Protein AF-A0A847QN74-F1 (afdb_monomer_lite)

Foldseek 3Di:
DVVVVCLLCQLCVLQVVLVVVLVCCVVPNDDDPCSVVVSLVSNLVSLLSSLLSLLVSCVPVVVPCNVVSLVVNVVSLVVNVVSLVVVCVVPVCSVVSNVVSNVSSVVSNVVSVVD

Sequence (115 aa):
MHSKLLGRVFPFIPLLIGIIIIVLQSIWGEPDNRLPITMMFILIICSMISWFFSVLGLIIFKDKLFAYYKKIFQILSIVYLFPAIILALFIRWTLLYSATVFLIGLVIIKKNKIY

Radius of gyration: 15.91 Å; chains: 1; bounding box: 39×36×43 Å

Secondary structure (DSSP, 8-state):
-HHHHHHHHGGGHHHHHHHHHHHHHHHHS---TTHHHHHHHHHHHHHHHHHHHHHHHHHHTHHHHHHHHHHHHHHHHHHHHHHHHHHHHH-THHHHHHHHHHHHHHHHHHHGGG-

Structure (mmCIF, N/CA/C/O backbone):
data_AF-A0A847QN74-F1
#
_entry.id   AF-A0A847QN74-F1
#
loop_
_atom_site.group_PDB
_atom_site.id
_atom_site.type_symbol
_atom_site.label_atom_id
_atom_site.label_alt_id
_atom_site.label_comp_id
_atom_site.label_asym_id
_atom_site.label_entity_id
_atom_site.label_seq_id
_atom_site.pdbx_PDB_ins_code
_atom_site.Cartn_x
_atom_site.Cartn_y
_atom_site.Cartn_z
_atom_site.occupancy
_atom_site.B_iso_or_equiv
_atom_site.auth_seq_id
_atom_site.auth_comp_id
_atom_site.auth_asym_id
_atom_site.auth_atom_id
_atom_site.pdbx_PDB_model_num
ATOM 1 N N . MET A 1 1 ? -3.509 20.060 15.804 1.00 53.16 1 MET A N 1
ATOM 2 C CA . MET A 1 1 ? -3.911 19.985 14.376 1.00 53.16 1 MET A CA 1
ATOM 3 C C . MET A 1 1 ? -2.947 19.145 13.524 1.00 53.16 1 MET A C 1
ATOM 5 O O . MET A 1 1 ? -3.422 18.303 12.773 1.00 53.16 1 MET A O 1
ATOM 9 N N . HIS A 1 2 ? -1.622 19.277 13.691 1.00 57.56 2 HIS A N 1
ATOM 10 C CA . HIS A 1 2 ? -0.606 18.542 12.908 1.00 57.56 2 HIS A CA 1
ATOM 11 C C . HIS A 1 2 ? -0.650 17.002 13.025 1.00 57.56 2 HIS A C 1
ATOM 13 O O . HIS A 1 2 ? -0.541 16.313 12.016 1.00 57.56 2 HIS A O 1
ATOM 19 N N . SER A 1 3 ? -0.910 16.444 14.214 1.00 65.81 3 SER A N 1
ATOM 20 C CA . SER A 1 3 ? -0.979 14.980 14.416 1.00 65.81 3 SER A CA 1
ATOM 21 C C . SER A 1 3 ? -2.075 14.289 13.578 1.00 65.81 3 SER A C 1
ATOM 23 O O . SER A 1 3 ? -1.870 13.178 13.093 1.00 65.81 3 SER A O 1
ATOM 25 N N . LYS A 1 4 ? -3.214 14.958 13.326 1.00 72.81 4 LYS A N 1
ATOM 26 C CA . LYS A 1 4 ? -4.282 14.415 12.462 1.00 72.81 4 LYS A CA 1
ATOM 27 C C . LYS A 1 4 ? -3.896 14.421 10.981 1.00 72.81 4 LYS A C 1
ATOM 29 O O . LYS A 1 4 ? -4.381 13.577 10.239 1.00 72.81 4 LYS A O 1
ATOM 34 N N . LEU A 1 5 ? -3.067 15.373 10.558 1.00 79.56 5 LEU A N 1
ATOM 35 C CA . LEU A 1 5 ? -2.647 15.529 9.166 1.00 79.56 5 LEU A CA 1
ATOM 36 C C . LEU A 1 5 ? -1.584 14.479 8.820 1.00 79.56 5 LEU A C 1
ATOM 38 O O . LEU A 1 5 ? -1.763 13.731 7.864 1.00 79.56 5 LEU A O 1
ATOM 42 N N . LEU A 1 6 ? -0.580 14.314 9.689 1.00 81.19 6 LEU A N 1
ATOM 43 C CA . LEU A 1 6 ? 0.398 13.223 9.602 1.00 81.19 6 LEU A CA 1
ATOM 44 C C . LEU A 1 6 ? -0.289 11.852 9.585 1.00 81.19 6 LEU A C 1
ATOM 46 O O . LEU A 1 6 ? -0.014 11.030 8.715 1.00 81.19 6 LEU A O 1
ATOM 50 N N . GLY A 1 7 ? -1.267 11.642 10.473 1.00 84.00 7 GLY A N 1
ATOM 51 C CA . GLY A 1 7 ? -2.056 10.412 10.507 1.00 84.00 7 GLY A CA 1
ATOM 52 C C . GLY A 1 7 ? -2.944 10.183 9.281 1.00 84.00 7 GLY A C 1
ATOM 53 O O . GLY A 1 7 ? -3.378 9.059 9.081 1.00 84.00 7 GLY A O 1
ATOM 54 N N . ARG A 1 8 ? -3.233 11.189 8.448 1.00 85.94 8 ARG A N 1
ATOM 55 C CA . ARG A 1 8 ? -3.966 11.000 7.180 1.00 85.94 8 ARG A CA 1
ATOM 56 C C . ARG A 1 8 ? -3.038 10.673 6.015 1.00 85.94 8 ARG A C 1
ATOM 58 O O . ARG A 1 8 ? -3.401 9.888 5.150 1.00 85.94 8 ARG A O 1
ATOM 65 N N . VAL A 1 9 ? -1.843 11.255 5.999 1.00 89.06 9 VAL A N 1
ATOM 66 C CA . VAL A 1 9 ? -0.871 11.051 4.914 1.00 89.06 9 VAL A CA 1
ATOM 67 C C . VAL A 1 9 ? -0.093 9.744 5.086 1.00 89.06 9 VAL A C 1
ATOM 69 O O . VAL A 1 9 ? 0.342 9.164 4.098 1.00 89.06 9 VAL A O 1
ATOM 72 N N . PHE A 1 10 ? 0.017 9.233 6.316 1.00 91.12 10 PHE A N 1
ATOM 73 C CA . PHE A 1 10 ? 0.749 8.011 6.661 1.00 91.12 10 PHE A CA 1
ATOM 74 C C . PHE A 1 10 ? 0.596 6.824 5.681 1.00 91.12 10 PHE A C 1
ATOM 76 O O . PHE A 1 10 ? 1.626 6.332 5.221 1.00 91.12 10 PHE A O 1
ATOM 83 N N . PRO A 1 11 ? -0.615 6.378 5.278 1.00 90.06 11 PRO A N 1
ATOM 84 C CA . PRO A 1 11 ? -0.754 5.252 4.351 1.00 90.06 11 PRO A CA 1
ATOM 85 C C . PRO A 1 11 ? -0.202 5.528 2.948 1.00 90.06 11 PRO A C 1
ATOM 87 O O . PRO A 1 11 ? 0.091 4.586 2.219 1.00 90.06 11 PRO A O 1
ATOM 90 N N . PHE A 1 12 ? -0.034 6.791 2.560 1.00 91.88 12 PHE A N 1
ATOM 91 C CA . PHE A 1 12 ? 0.426 7.195 1.230 1.00 91.88 12 PHE A CA 1
ATOM 92 C C . PHE A 1 12 ? 1.932 7.465 1.162 1.00 91.88 12 PHE A C 1
ATOM 94 O O . PHE A 1 12 ? 2.465 7.628 0.067 1.00 91.88 12 PHE A O 1
ATOM 101 N N . ILE A 1 13 ? 2.635 7.472 2.300 1.00 92.56 13 ILE A N 1
ATOM 102 C CA . ILE A 1 13 ? 4.090 7.689 2.353 1.00 92.56 13 ILE A CA 1
ATOM 103 C C . ILE A 1 13 ? 4.849 6.743 1.402 1.00 92.56 13 ILE A C 1
ATOM 105 O O . ILE A 1 13 ? 5.674 7.240 0.635 1.00 92.56 13 ILE A O 1
ATOM 109 N N . PRO A 1 14 ? 4.561 5.425 1.357 1.00 92.50 14 PRO A N 1
ATOM 110 C CA . PRO A 1 14 ? 5.282 4.517 0.462 1.00 92.50 14 PRO A CA 1
ATOM 111 C C . PRO A 1 14 ? 5.131 4.870 -1.023 1.00 92.50 14 PRO A C 1
ATOM 113 O O . PRO A 1 14 ? 6.084 4.738 -1.788 1.00 92.50 14 PRO A O 1
ATOM 116 N N . LEU A 1 15 ? 3.957 5.362 -1.432 1.00 91.00 15 LEU A N 1
ATOM 117 C CA . LEU A 1 15 ? 3.705 5.796 -2.808 1.00 91.00 15 LEU A CA 1
ATOM 118 C C . LEU A 1 15 ? 4.451 7.078 -3.149 1.00 91.00 15 LEU A C 1
ATOM 120 O O . LEU A 1 15 ? 5.046 7.160 -4.218 1.00 91.00 15 LEU A O 1
ATOM 124 N N . LEU A 1 16 ? 4.457 8.054 -2.238 1.00 92.94 16 LEU A N 1
ATOM 125 C CA . LEU A 1 16 ? 5.214 9.292 -2.428 1.00 92.94 16 LEU A CA 1
ATOM 126 C C . LEU A 1 16 ? 6.704 8.995 -2.616 1.00 92.94 16 LEU A C 1
ATOM 128 O O . LEU A 1 16 ? 7.320 9.525 -3.535 1.00 92.94 16 LEU A O 1
ATOM 132 N N . ILE A 1 17 ? 7.259 8.093 -1.801 1.00 93.19 17 ILE A N 1
ATOM 133 C CA . ILE A 1 17 ? 8.648 7.639 -1.941 1.00 93.19 17 ILE A CA 1
ATOM 134 C C . ILE A 1 17 ? 8.865 6.976 -3.306 1.00 93.19 17 ILE A C 1
ATOM 136 O O . ILE A 1 17 ? 9.823 7.315 -3.995 1.00 93.19 17 ILE A O 1
ATOM 140 N N . GLY A 1 18 ? 7.966 6.083 -3.730 1.00 91.88 18 GLY A N 1
ATOM 141 C CA . GLY A 1 18 ? 8.053 5.431 -5.040 1.00 91.88 18 GLY A CA 1
ATOM 142 C C . GLY A 1 18 ? 8.073 6.425 -6.201 1.00 91.88 18 GLY A C 1
ATOM 143 O O . GLY A 1 18 ? 8.910 6.315 -7.092 1.00 91.88 18 GLY A O 1
ATOM 144 N N . ILE A 1 19 ? 7.202 7.436 -6.158 1.00 91.62 19 ILE A N 1
ATOM 145 C CA . ILE A 1 19 ? 7.155 8.503 -7.166 1.00 91.62 19 ILE A CA 1
ATOM 146 C C . ILE A 1 19 ? 8.467 9.292 -7.178 1.00 91.62 19 ILE A C 1
ATOM 148 O O . ILE A 1 19 ? 9.014 9.534 -8.249 1.00 91.62 19 ILE A O 1
ATOM 152 N N . ILE A 1 20 ? 9.002 9.658 -6.008 1.00 92.56 20 ILE A N 1
ATOM 153 C CA . ILE A 1 20 ? 10.278 10.382 -5.911 1.00 92.56 20 ILE A CA 1
ATOM 154 C C . ILE A 1 20 ? 11.410 9.565 -6.541 1.00 92.56 20 ILE A C 1
ATOM 156 O O . ILE A 1 20 ? 12.180 10.108 -7.329 1.00 92.56 20 ILE A O 1
ATOM 160 N N . ILE A 1 21 ? 11.486 8.264 -6.248 1.00 89.19 21 ILE A N 1
ATOM 161 C CA . ILE A 1 21 ? 12.494 7.368 -6.832 1.00 89.19 21 ILE A CA 1
ATOM 162 C C . ILE A 1 21 ? 12.376 7.348 -8.360 1.00 89.19 21 ILE A C 1
ATOM 164 O O . ILE A 1 21 ? 13.382 7.469 -9.052 1.00 89.19 21 ILE A O 1
ATOM 168 N N . ILE A 1 22 ? 11.157 7.246 -8.892 1.00 88.50 22 ILE A N 1
ATOM 169 C CA . ILE A 1 22 ? 10.909 7.226 -10.341 1.00 88.50 22 ILE A CA 1
ATOM 170 C C . ILE A 1 22 ? 11.335 8.541 -10.994 1.00 88.50 22 ILE A C 1
ATOM 172 O O . ILE A 1 22 ? 12.000 8.518 -12.028 1.00 88.50 22 ILE A O 1
ATOM 176 N N . VAL A 1 23 ? 10.999 9.680 -10.384 1.00 88.38 23 VAL A N 1
ATOM 177 C CA . VAL A 1 23 ? 11.401 11.002 -10.882 1.00 88.38 23 VAL A CA 1
ATOM 178 C C . VAL A 1 23 ? 12.922 11.135 -10.884 1.00 88.38 23 VAL A C 1
ATOM 180 O O . VAL A 1 23 ? 13.497 11.511 -11.903 1.00 88.38 23 VAL A O 1
ATOM 183 N N . LEU A 1 24 ? 13.591 10.767 -9.789 1.00 87.88 24 LEU A N 1
ATOM 184 C CA . LEU A 1 24 ? 15.053 10.809 -9.709 1.00 87.88 24 LEU A CA 1
ATOM 185 C C . LEU A 1 24 ? 15.699 9.915 -10.770 1.00 87.88 24 LEU A C 1
ATOM 187 O O . LEU A 1 24 ? 16.585 10.376 -11.487 1.00 87.88 24 LEU A O 1
ATOM 191 N N . GLN A 1 25 ? 15.203 8.688 -10.938 1.00 84.50 25 GLN A N 1
ATOM 192 C CA . GLN A 1 25 ? 15.684 7.765 -11.963 1.00 84.50 25 GLN A CA 1
ATOM 193 C C . GLN A 1 25 ? 15.452 8.310 -13.381 1.00 84.50 25 GLN A C 1
ATOM 195 O O . GLN A 1 25 ? 16.284 8.100 -14.252 1.00 84.50 25 GLN A O 1
ATOM 200 N N . SER A 1 26 ? 14.353 9.028 -13.627 1.00 82.50 26 SER A N 1
ATOM 201 C CA . SER A 1 26 ? 14.074 9.623 -14.942 1.00 82.50 26 SER A CA 1
ATOM 202 C C . SER A 1 26 ? 14.976 10.812 -15.291 1.00 82.50 26 SER A C 1
ATOM 204 O O . SER A 1 26 ? 15.207 11.068 -16.467 1.00 82.50 26 SER A O 1
ATOM 206 N N . ILE A 1 27 ? 15.477 11.536 -14.283 1.00 85.88 27 ILE A N 1
ATOM 207 C CA . ILE A 1 27 ? 16.310 12.732 -14.475 1.00 85.88 27 ILE A CA 1
ATOM 208 C C . ILE A 1 27 ? 17.803 12.364 -14.499 1.00 85.88 27 ILE A C 1
ATOM 210 O O . ILE A 1 27 ? 18.561 12.955 -15.262 1.00 85.88 27 ILE A O 1
ATOM 214 N N . TRP A 1 28 ? 18.226 11.410 -13.662 1.00 81.75 28 TRP A N 1
ATOM 215 C CA . TRP A 1 28 ? 19.640 11.068 -13.440 1.00 81.75 28 TRP A CA 1
ATOM 216 C C . TRP A 1 28 ? 20.033 9.674 -13.947 1.00 81.75 28 TRP A C 1
ATOM 218 O O . TRP A 1 28 ? 21.215 9.340 -13.938 1.00 81.75 28 TRP A O 1
ATOM 228 N N . GLY A 1 29 ? 19.069 8.834 -14.328 1.00 71.56 29 GLY A N 1
ATOM 229 C CA . GLY A 1 29 ? 19.327 7.465 -14.767 1.00 71.56 29 GLY A CA 1
ATOM 230 C C . GLY A 1 29 ? 19.782 7.384 -16.221 1.00 71.56 29 GLY A C 1
ATOM 231 O O . GLY A 1 29 ? 19.351 8.161 -17.071 1.00 71.56 29 GLY A O 1
ATOM 232 N N . GLU A 1 30 ? 20.634 6.403 -16.514 1.00 71.00 30 GLU A N 1
ATOM 233 C CA . GLU A 1 30 ? 21.023 6.079 -17.886 1.00 71.00 30 GLU A CA 1
ATOM 234 C C . GLU A 1 30 ? 19.810 5.580 -18.697 1.00 71.00 30 GLU A C 1
ATOM 236 O O . GLU A 1 30 ? 18.929 4.907 -18.144 1.00 71.00 30 GLU A O 1
ATOM 241 N N . PRO A 1 31 ? 19.740 5.891 -20.006 1.00 65.50 31 PRO A N 1
ATOM 242 C CA . PRO A 1 31 ? 18.671 5.416 -20.874 1.00 65.50 31 PRO A CA 1
ATOM 243 C C . PRO A 1 31 ? 18.776 3.896 -21.061 1.00 65.50 31 PRO A C 1
ATOM 245 O O . PRO A 1 31 ? 19.474 3.398 -21.940 1.00 65.50 31 PRO A O 1
ATOM 248 N N . ASP A 1 32 ? 18.063 3.157 -20.214 1.00 71.31 32 ASP A N 1
ATOM 249 C CA . ASP A 1 32 ? 17.913 1.706 -20.294 1.00 71.31 32 ASP A CA 1
ATOM 250 C C . ASP A 1 32 ? 16.528 1.356 -20.862 1.00 71.31 32 ASP A C 1
ATOM 252 O O . ASP A 1 32 ? 15.493 1.817 -20.379 1.00 71.31 32 ASP A O 1
ATOM 256 N N . ASN A 1 33 ? 16.477 0.474 -21.859 1.00 69.94 33 ASN A N 1
ATOM 257 C CA . ASN A 1 33 ? 15.222 -0.037 -22.416 1.00 69.94 33 ASN A CA 1
ATOM 258 C C . ASN A 1 33 ? 14.370 -0.794 -21.375 1.00 69.94 33 ASN A C 1
ATOM 260 O O . ASN A 1 33 ? 13.174 -0.998 -21.584 1.00 69.94 33 ASN A O 1
ATOM 264 N N . ARG A 1 34 ? 14.955 -1.204 -20.241 1.00 76.62 34 ARG A N 1
ATOM 265 C CA . ARG A 1 34 ? 14.243 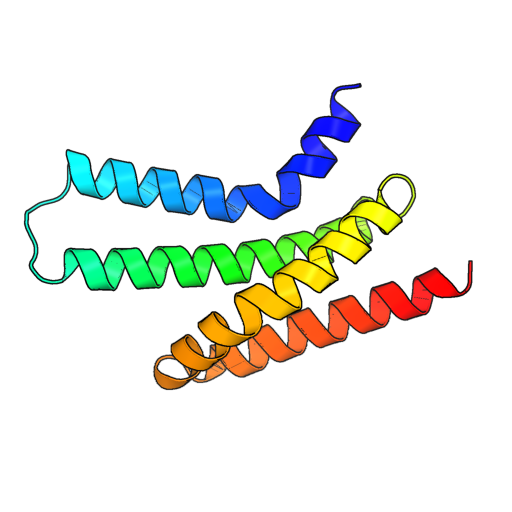-1.841 -19.118 1.00 76.62 34 ARG A CA 1
ATOM 266 C C . ARG A 1 34 ? 13.630 -0.849 -18.127 1.00 76.62 34 ARG A C 1
ATOM 268 O O . ARG A 1 34 ? 12.857 -1.264 -17.263 1.00 76.62 34 ARG A O 1
ATOM 275 N N . LEU A 1 35 ? 13.924 0.445 -18.258 1.00 79.88 35 LEU A N 1
ATOM 276 C CA . LEU A 1 35 ? 13.482 1.505 -17.348 1.00 79.88 35 LEU A CA 1
ATOM 277 C C . LEU A 1 35 ? 11.957 1.502 -17.091 1.00 79.88 35 LEU A C 1
ATOM 279 O O . LEU A 1 35 ? 11.572 1.532 -15.918 1.00 79.88 35 LEU A O 1
ATOM 283 N N . PRO A 1 36 ? 11.070 1.367 -18.105 1.00 82.44 36 PRO A N 1
ATOM 284 C CA . PRO A 1 36 ? 9.623 1.376 -17.869 1.00 82.44 36 PRO A CA 1
ATOM 285 C C . PRO A 1 36 ? 9.146 0.179 -17.038 1.00 82.44 36 PRO A C 1
ATOM 287 O O . PRO A 1 36 ? 8.263 0.310 -16.191 1.00 82.44 36 PRO A O 1
ATOM 290 N N . ILE A 1 37 ? 9.761 -0.989 -17.248 1.00 83.19 37 ILE A N 1
ATOM 291 C CA . ILE A 1 37 ? 9.440 -2.217 -16.514 1.00 83.19 37 ILE A CA 1
ATOM 292 C C . ILE A 1 37 ? 9.850 -2.050 -15.049 1.00 83.19 37 ILE A C 1
ATOM 294 O O . ILE A 1 37 ? 9.048 -2.302 -14.150 1.00 83.19 37 ILE A O 1
ATOM 298 N N . THR A 1 38 ? 11.063 -1.558 -14.794 1.00 83.56 38 THR A N 1
ATOM 299 C CA . THR A 1 38 ? 11.557 -1.297 -13.435 1.00 83.56 38 THR A CA 1
ATOM 300 C C . THR A 1 38 ? 10.679 -0.286 -12.695 1.00 83.56 38 THR A C 1
ATOM 302 O O . THR A 1 38 ? 10.294 -0.528 -11.551 1.00 83.56 38 THR A O 1
ATOM 305 N N . MET A 1 39 ? 10.288 0.812 -13.352 1.00 86.44 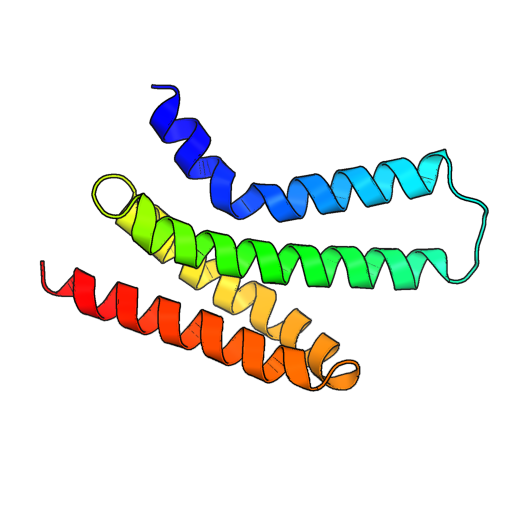39 MET A N 1
ATOM 306 C CA . MET A 1 39 ? 9.380 1.814 -12.778 1.00 86.44 39 MET A CA 1
ATOM 307 C C . MET A 1 39 ? 8.012 1.214 -12.423 1.00 86.44 39 MET A C 1
ATOM 309 O O . MET A 1 39 ? 7.481 1.489 -11.345 1.00 86.44 39 MET A O 1
ATOM 313 N N . MET A 1 40 ? 7.466 0.344 -13.279 1.00 86.12 40 MET A N 1
ATOM 314 C CA . MET A 1 40 ? 6.219 -0.371 -13.000 1.00 86.12 40 MET A CA 1
ATOM 315 C C . MET A 1 40 ? 6.341 -1.252 -11.747 1.00 86.12 40 MET A C 1
ATOM 317 O O . MET A 1 40 ? 5.476 -1.189 -10.873 1.00 86.12 40 MET A O 1
ATOM 321 N N . PHE A 1 41 ? 7.421 -2.030 -11.611 1.00 86.38 41 PHE A N 1
ATOM 322 C CA . PHE A 1 41 ? 7.653 -2.854 -10.417 1.00 86.38 41 PHE A CA 1
ATOM 323 C C . PHE A 1 41 ? 7.779 -2.011 -9.143 1.00 86.38 41 PHE A C 1
ATOM 325 O O . PHE A 1 41 ? 7.187 -2.369 -8.124 1.00 86.38 41 PHE A O 1
ATOM 332 N N . ILE A 1 42 ? 8.479 -0.872 -9.198 1.00 88.50 42 ILE A N 1
ATOM 333 C CA . ILE A 1 42 ? 8.591 0.060 -8.065 1.00 88.50 42 ILE A CA 1
ATOM 334 C C . ILE A 1 42 ? 7.202 0.549 -7.633 1.00 88.50 42 ILE A C 1
ATOM 336 O O . ILE A 1 42 ? 6.871 0.474 -6.449 1.00 88.50 42 ILE A O 1
ATOM 340 N N . LEU A 1 43 ? 6.355 0.984 -8.574 1.00 88.88 43 LEU A N 1
ATOM 341 C CA . LEU A 1 43 ? 4.993 1.438 -8.261 1.00 88.88 43 LEU A CA 1
ATOM 342 C C . LEU A 1 43 ? 4.145 0.339 -7.620 1.00 88.88 43 LEU A C 1
ATOM 344 O O . LEU A 1 43 ? 3.438 0.602 -6.643 1.00 88.88 43 LEU A O 1
ATOM 348 N N . ILE A 1 44 ? 4.218 -0.887 -8.140 1.00 88.06 44 ILE A N 1
ATOM 349 C CA . ILE A 1 44 ? 3.459 -2.019 -7.599 1.00 88.06 44 ILE A CA 1
ATOM 350 C C . ILE A 1 44 ? 3.925 -2.334 -6.171 1.00 88.06 44 ILE A C 1
ATOM 352 O O . ILE A 1 44 ? 3.092 -2.454 -5.271 1.00 88.06 44 ILE A O 1
ATOM 356 N N . ILE A 1 45 ? 5.237 -2.392 -5.927 1.00 89.06 45 ILE A N 1
ATOM 357 C CA . ILE A 1 45 ? 5.797 -2.640 -4.590 1.00 89.06 45 ILE A CA 1
ATOM 358 C C . ILE A 1 45 ? 5.371 -1.536 -3.613 1.00 89.06 45 ILE A C 1
ATOM 360 O O . ILE A 1 45 ? 4.859 -1.827 -2.531 1.00 89.06 45 ILE A O 1
ATOM 364 N N . CYS A 1 46 ? 5.500 -0.266 -4.000 1.00 91.38 46 CYS A N 1
ATOM 365 C CA . CYS A 1 46 ? 5.068 0.866 -3.180 1.00 91.38 46 CYS A CA 1
ATOM 366 C C . CYS A 1 46 ? 3.561 0.841 -2.886 1.00 91.38 46 CYS A C 1
ATOM 368 O O . CYS A 1 46 ? 3.148 1.182 -1.776 1.00 91.38 46 CYS A O 1
ATOM 370 N N . SER A 1 47 ? 2.741 0.388 -3.837 1.00 89.62 47 SER A N 1
ATOM 371 C CA . SER A 1 47 ? 1.298 0.199 -3.644 1.00 89.62 47 SER A CA 1
ATOM 372 C C . SER A 1 47 ? 1.005 -0.888 -2.605 1.00 89.62 47 SER A C 1
ATOM 374 O O . SER A 1 47 ? 0.190 -0.686 -1.703 1.00 89.62 47 SER A O 1
ATOM 376 N N . MET A 1 48 ? 1.724 -2.013 -2.657 1.00 89.19 48 MET A N 1
ATOM 377 C CA . MET A 1 48 ? 1.593 -3.091 -1.671 1.00 89.19 48 MET A CA 1
ATOM 378 C C . MET A 1 48 ? 2.007 -2.642 -0.265 1.00 89.19 48 MET A C 1
ATOM 380 O O . MET A 1 48 ? 1.302 -2.914 0.707 1.00 89.19 48 MET A O 1
ATOM 384 N N . ILE A 1 49 ? 3.104 -1.891 -0.151 1.00 91.50 49 ILE A N 1
ATOM 385 C CA . ILE A 1 49 ? 3.550 -1.339 1.134 1.00 91.50 49 ILE A CA 1
ATOM 386 C C . ILE A 1 49 ? 2.548 -0.290 1.644 1.00 91.50 49 ILE A C 1
ATOM 388 O O . ILE A 1 49 ? 2.230 -0.272 2.832 1.00 91.50 49 ILE A O 1
ATOM 392 N N . SER A 1 50 ? 1.988 0.547 0.764 1.00 92.62 50 SER A N 1
ATOM 393 C CA . SER A 1 50 ? 0.921 1.501 1.110 1.00 92.62 50 SER A CA 1
ATOM 394 C C . SER A 1 50 ? -0.310 0.796 1.685 1.00 92.62 50 SER A C 1
ATOM 396 O O . SER A 1 50 ? -0.866 1.222 2.704 1.00 92.62 50 SER A O 1
ATOM 398 N N . TRP A 1 51 ? -0.694 -0.340 1.099 1.00 92.31 51 TRP A N 1
ATOM 399 C CA . TRP A 1 51 ? -1.768 -1.169 1.632 1.00 92.31 51 TRP A CA 1
ATOM 400 C C . TRP A 1 51 ? -1.466 -1.665 3.048 1.00 92.31 51 TRP A C 1
ATOM 402 O O . TRP A 1 51 ? -2.302 -1.533 3.942 1.00 92.31 51 TRP A O 1
ATOM 412 N N . PHE A 1 52 ? -0.252 -2.153 3.293 1.00 92.62 52 PHE A N 1
ATOM 413 C CA . PHE A 1 52 ? 0.178 -2.564 4.627 1.00 92.62 52 PHE A CA 1
ATOM 414 C C . PHE A 1 52 ? 0.192 -1.405 5.630 1.00 92.62 52 PHE A C 1
ATOM 416 O O . PHE A 1 52 ? -0.284 -1.557 6.755 1.00 92.62 52 PHE A O 1
ATOM 423 N N . PHE A 1 53 ? 0.633 -0.214 5.224 1.00 94.00 53 PHE A N 1
ATOM 424 C CA . PHE A 1 53 ? 0.583 0.973 6.080 1.00 94.00 53 PHE A CA 1
ATOM 425 C C . PHE A 1 53 ? -0.854 1.362 6.446 1.00 94.00 53 PHE A C 1
ATOM 427 O O . PHE A 1 53 ? -1.092 1.862 7.545 1.00 94.00 53 PHE A O 1
ATOM 434 N N . SER A 1 54 ? -1.836 1.093 5.580 1.00 93.00 54 SER A N 1
ATOM 435 C CA . SER A 1 54 ? -3.245 1.286 5.940 1.00 93.00 54 SER A CA 1
ATOM 436 C C . SER A 1 54 ? -3.694 0.343 7.063 1.00 93.00 54 SER A C 1
ATOM 438 O O . SER A 1 54 ? -4.432 0.765 7.954 1.00 93.00 54 SER A O 1
ATOM 440 N N . VAL A 1 55 ? -3.181 -0.893 7.091 1.00 93.31 55 VAL A N 1
ATOM 441 C CA . VAL A 1 55 ? -3.411 -1.846 8.188 1.00 93.31 55 VAL A CA 1
ATOM 442 C C . VAL A 1 55 ? -2.706 -1.393 9.462 1.00 93.31 55 VAL A C 1
ATOM 444 O O . VAL A 1 55 ? -3.324 -1.374 10.523 1.00 93.31 55 VAL A O 1
ATOM 447 N N . LEU A 1 56 ? -1.450 -0.949 9.375 1.00 92.81 56 LEU A N 1
ATOM 448 C CA . LEU A 1 56 ? -0.751 -0.366 10.525 1.00 92.81 56 LEU A CA 1
ATOM 449 C C . LEU A 1 56 ? -1.505 0.841 11.089 1.00 92.81 56 LEU A C 1
ATOM 451 O O . LEU A 1 56 ? -1.646 0.977 12.301 1.00 92.81 56 LEU A O 1
ATOM 455 N N . GLY A 1 57 ? -2.056 1.690 10.226 1.00 89.06 57 GLY A N 1
ATOM 456 C CA . GLY A 1 57 ? -2.840 2.836 10.658 1.00 89.06 57 GLY A CA 1
ATOM 457 C C . GLY A 1 57 ? -4.171 2.469 11.320 1.00 89.06 57 GLY A C 1
ATOM 458 O O . GLY A 1 57 ? -4.581 3.163 12.253 1.00 89.06 57 GLY A O 1
ATOM 459 N N . LEU A 1 58 ? -4.801 1.347 10.937 1.00 89.62 58 LEU A N 1
ATOM 460 C CA . LEU A 1 58 ? -5.944 0.782 11.672 1.00 89.62 58 LEU A CA 1
ATOM 461 C C . LEU A 1 58 ? -5.580 0.400 13.114 1.00 89.62 58 LEU A C 1
ATOM 463 O O . LEU A 1 58 ? -6.449 0.4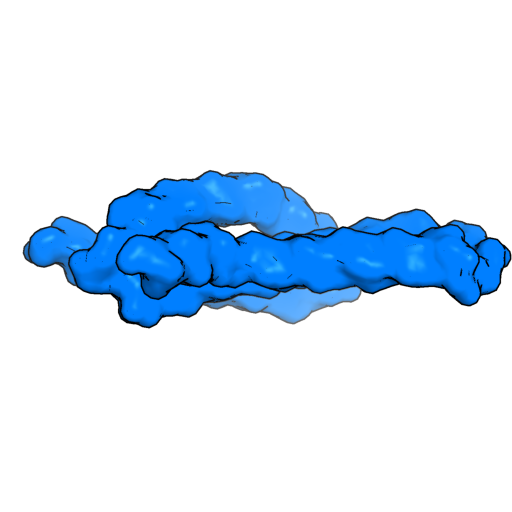54 13.980 1.00 89.62 58 LEU A O 1
ATOM 467 N N . ILE A 1 59 ? -4.324 0.023 13.376 1.00 89.62 59 ILE A N 1
ATOM 468 C CA . ILE A 1 59 ? -3.831 -0.344 14.712 1.00 89.62 59 ILE A CA 1
ATOM 469 C C . ILE A 1 59 ? -3.438 0.911 15.498 1.00 89.62 59 ILE A C 1
ATOM 471 O O . ILE A 1 59 ? -3.896 1.111 16.621 1.00 89.62 59 ILE A O 1
ATOM 475 N N . ILE A 1 60 ? -2.603 1.761 14.898 1.00 89.00 60 ILE A N 1
ATOM 476 C CA . ILE A 1 60 ? -1.958 2.903 15.560 1.00 89.00 60 ILE A CA 1
ATOM 477 C C . ILE A 1 60 ? -2.951 4.046 15.808 1.00 89.00 60 ILE A C 1
ATOM 479 O O . ILE A 1 60 ? -2.930 4.667 16.867 1.00 89.00 60 ILE A O 1
ATOM 483 N N . PHE A 1 61 ? -3.839 4.335 14.850 1.00 87.31 61 PHE A N 1
ATOM 484 C CA . PHE A 1 61 ? -4.751 5.485 14.912 1.00 87.31 61 PHE A CA 1
ATOM 485 C C . PHE A 1 61 ? -6.206 5.096 15.196 1.00 87.31 61 PHE A C 1
ATOM 487 O O . PHE A 1 61 ? -7.125 5.868 14.886 1.00 87.31 61 PHE A O 1
ATOM 494 N N . LYS A 1 62 ? -6.424 3.920 15.799 1.00 83.44 62 LYS A N 1
ATOM 495 C CA . LYS A 1 62 ? -7.757 3.362 16.065 1.00 83.44 62 LYS A CA 1
ATOM 496 C C . LYS A 1 62 ? -8.680 4.336 16.821 1.00 83.44 62 LYS A C 1
ATOM 498 O O . LYS A 1 62 ? -9.840 4.488 16.467 1.00 83.44 62 LYS A O 1
ATOM 503 N N . ASP A 1 63 ? -8.161 5.100 17.778 1.00 81.81 63 ASP A N 1
ATOM 504 C CA . ASP A 1 63 ? -9.018 5.916 18.651 1.00 81.81 63 ASP A CA 1
ATOM 505 C C . ASP A 1 63 ? -9.519 7.209 17.981 1.00 81.81 63 ASP A C 1
ATOM 507 O O . ASP A 1 63 ? -10.484 7.819 18.429 1.00 81.81 63 ASP A O 1
ATOM 511 N N . LYS A 1 64 ? -8.856 7.671 16.908 1.00 83.88 64 LYS A N 1
ATOM 512 C CA . LYS A 1 64 ? -9.118 8.997 16.305 1.00 83.88 64 LYS A CA 1
ATOM 513 C C . LYS A 1 64 ? -9.468 8.959 14.822 1.00 83.88 64 LYS A C 1
ATOM 515 O O . LYS A 1 64 ? -10.126 9.878 14.336 1.00 83.88 64 LYS A O 1
ATOM 520 N N . LEU A 1 65 ? -8.980 7.965 14.080 1.00 87.00 65 LEU A N 1
ATOM 521 C CA . LEU A 1 65 ? -9.076 7.907 12.616 1.00 87.00 65 LEU A CA 1
ATOM 522 C C . LEU A 1 65 ? -9.528 6.533 12.103 1.00 87.00 65 LEU A C 1
ATOM 524 O O . LEU A 1 65 ? -9.426 6.275 10.906 1.00 87.00 65 LEU A O 1
ATOM 528 N N . PHE A 1 66 ? -10.069 5.656 12.951 1.00 87.88 66 PHE A N 1
ATOM 529 C CA . PHE A 1 66 ? -10.456 4.306 12.531 1.00 87.88 66 PHE A CA 1
ATOM 530 C C . PHE A 1 66 ? -11.436 4.283 11.355 1.00 87.88 66 PHE A C 1
ATOM 532 O O . PHE A 1 66 ? -11.216 3.557 10.391 1.00 87.88 66 PHE A O 1
ATOM 539 N N . ALA A 1 67 ? -12.473 5.126 11.366 1.00 87.88 67 ALA A N 1
ATOM 540 C CA . ALA A 1 67 ? -13.423 5.205 10.252 1.00 87.88 67 ALA A CA 1
ATOM 541 C C . ALA A 1 67 ? -12.750 5.613 8.927 1.00 87.88 67 ALA A C 1
ATOM 543 O O . ALA A 1 67 ? -13.113 5.112 7.862 1.00 87.88 67 ALA A O 1
ATOM 544 N N . TYR A 1 68 ? -11.752 6.497 9.000 1.00 90.19 68 TYR A N 1
ATOM 545 C CA . TYR A 1 68 ? -10.960 6.925 7.850 1.00 90.19 68 TYR A CA 1
ATOM 546 C C . TYR A 1 68 ? -10.088 5.780 7.325 1.00 90.19 68 TYR A C 1
ATOM 548 O O . TYR A 1 68 ? -10.180 5.428 6.151 1.00 90.19 68 TYR A O 1
ATOM 556 N N . TYR A 1 69 ? -9.320 5.136 8.205 1.00 91.81 69 TYR A N 1
ATOM 557 C CA . TYR A 1 69 ? -8.459 4.014 7.836 1.00 91.81 69 TYR A CA 1
ATOM 558 C C . TYR A 1 69 ? -9.236 2.792 7.357 1.00 91.81 69 TYR A C 1
ATOM 560 O O . TYR A 1 69 ? -8.788 2.111 6.444 1.00 91.81 69 TYR A O 1
ATOM 568 N N . LYS A 1 70 ? -10.431 2.545 7.898 1.00 92.00 70 LYS A N 1
ATOM 569 C CA . LYS A 1 70 ? -11.329 1.489 7.424 1.00 92.00 70 LYS A CA 1
ATOM 570 C C . LYS A 1 70 ? -11.743 1.730 5.976 1.00 92.00 70 LYS A C 1
ATOM 572 O O . LYS A 1 70 ? -11.643 0.814 5.165 1.00 92.00 70 LYS A O 1
ATOM 577 N N . LYS A 1 71 ? -12.182 2.951 5.644 1.00 92.12 71 LYS A N 1
ATOM 578 C CA . LYS A 1 71 ? -12.540 3.312 4.263 1.00 92.12 71 LYS A CA 1
ATOM 579 C C . LYS A 1 71 ? -11.335 3.201 3.334 1.00 92.12 71 LYS A C 1
ATOM 581 O O . LYS A 1 71 ? -11.454 2.616 2.265 1.00 92.12 71 LYS A O 1
ATOM 586 N N . ILE A 1 72 ? -10.177 3.709 3.754 1.00 92.31 72 ILE A N 1
ATOM 587 C CA . ILE A 1 72 ? -8.945 3.606 2.964 1.00 92.31 72 ILE A CA 1
ATOM 588 C C . ILE A 1 72 ? -8.562 2.153 2.733 1.00 92.31 72 ILE A C 1
ATOM 590 O O . ILE A 1 72 ? -8.352 1.774 1.591 1.00 92.31 72 ILE A O 1
ATOM 594 N N . PHE A 1 73 ? -8.524 1.325 3.774 1.00 93.38 73 PHE A N 1
ATOM 595 C CA . PHE A 1 73 ? -8.201 -0.089 3.635 1.00 93.38 73 PHE A CA 1
ATOM 596 C C . PHE A 1 73 ? -9.150 -0.788 2.654 1.00 93.38 73 PHE A C 1
ATOM 598 O O . PHE A 1 73 ? -8.687 -1.560 1.822 1.00 93.38 73 PHE A O 1
ATOM 605 N N . GLN A 1 74 ? -10.455 -0.493 2.690 1.00 91.56 74 GLN A N 1
ATOM 606 C CA . GLN A 1 74 ? -11.418 -1.039 1.726 1.00 91.56 74 GLN A CA 1
ATOM 607 C C . GLN A 1 74 ? -11.105 -0.612 0.287 1.00 91.56 74 GLN A C 1
ATOM 609 O O . GLN A 1 74 ? -11.063 -1.462 -0.597 1.00 91.56 74 GLN A O 1
ATOM 614 N N . ILE A 1 75 ? -10.843 0.679 0.059 1.00 91.50 75 ILE A N 1
ATOM 615 C CA . ILE A 1 75 ? -10.494 1.205 -1.269 1.00 91.50 75 ILE A CA 1
ATOM 616 C C . ILE A 1 75 ? -9.191 0.571 -1.766 1.00 91.50 75 ILE A C 1
ATOM 618 O O . ILE A 1 75 ? -9.163 0.005 -2.853 1.00 91.50 75 ILE A O 1
ATOM 622 N N . LEU A 1 76 ? -8.127 0.609 -0.959 1.00 90.25 76 LEU A N 1
ATOM 623 C CA . LEU A 1 76 ? -6.820 0.067 -1.336 1.00 90.25 76 LEU A CA 1
ATOM 624 C C . LEU A 1 76 ? -6.869 -1.449 -1.543 1.00 90.25 76 LEU A C 1
ATOM 626 O O . LEU A 1 76 ? -6.197 -1.947 -2.436 1.00 90.25 76 LEU A O 1
ATOM 630 N N . SER A 1 77 ? -7.702 -2.176 -0.794 1.00 90.00 77 SER A N 1
ATOM 631 C CA . SER A 1 77 ? -7.896 -3.613 -1.020 1.00 90.00 77 SER A CA 1
ATOM 632 C C . SER A 1 77 ? -8.504 -3.898 -2.388 1.00 90.00 77 SER A C 1
ATOM 634 O O . SER A 1 77 ? -8.141 -4.894 -2.989 1.00 90.00 77 SER A O 1
ATOM 636 N N . ILE A 1 78 ? -9.401 -3.046 -2.897 1.00 87.94 78 ILE A N 1
ATOM 637 C CA . ILE A 1 78 ? -9.972 -3.200 -4.245 1.00 87.94 78 ILE A CA 1
ATOM 638 C C . ILE A 1 78 ? -8.930 -2.817 -5.301 1.00 87.94 78 ILE A C 1
ATOM 640 O O . ILE A 1 78 ? -8.697 -3.570 -6.243 1.00 87.94 78 ILE A O 1
ATOM 644 N N . VAL A 1 79 ? -8.285 -1.660 -5.131 1.00 86.69 79 VAL A N 1
ATOM 645 C CA . VAL A 1 79 ? -7.352 -1.102 -6.122 1.00 86.69 79 VAL A CA 1
ATOM 646 C C . VAL A 1 79 ? -6.082 -1.947 -6.245 1.00 86.69 79 VAL A C 1
ATOM 648 O O . VAL A 1 79 ? -5.601 -2.167 -7.352 1.00 86.69 79 VAL A O 1
ATOM 651 N N . TYR A 1 80 ? -5.538 -2.444 -5.132 1.00 85.44 80 TYR A N 1
ATOM 652 C CA . TYR A 1 80 ? -4.244 -3.133 -5.110 1.00 85.44 80 TYR A CA 1
ATOM 653 C C . TYR A 1 80 ? -4.331 -4.655 -5.176 1.00 85.44 80 TYR A C 1
ATOM 655 O O . TYR A 1 80 ? -3.299 -5.295 -5.379 1.00 85.44 80 TYR A O 1
ATOM 663 N N . LEU A 1 81 ? -5.535 -5.240 -5.117 1.00 80.69 81 LEU A N 1
ATOM 664 C CA . LEU A 1 81 ? -5.709 -6.674 -5.366 1.00 80.69 81 LEU A CA 1
ATOM 665 C C . LEU A 1 81 ? -5.207 -7.059 -6.761 1.00 80.69 81 LEU A C 1
ATOM 667 O O . LEU A 1 81 ? -4.545 -8.077 -6.933 1.00 80.69 81 LEU A O 1
ATOM 671 N N . PHE A 1 82 ? -5.517 -6.229 -7.757 1.00 78.19 82 PHE A N 1
ATOM 672 C CA . PHE A 1 82 ? -5.178 -6.499 -9.148 1.00 78.19 82 PHE A CA 1
ATOM 673 C C . PHE A 1 82 ? -3.659 -6.403 -9.416 1.00 78.19 82 PHE A C 1
ATOM 675 O O . PHE A 1 82 ? -3.089 -7.385 -9.894 1.00 78.19 82 PHE A O 1
ATOM 682 N N . PRO A 1 83 ? -2.954 -5.322 -9.015 1.00 77.25 83 PRO A N 1
ATOM 683 C CA . PRO A 1 83 ? -1.489 -5.272 -9.018 1.00 77.25 83 PRO A CA 1
ATOM 684 C C . PRO A 1 83 ? -0.820 -6.429 -8.267 1.00 77.25 83 PRO A C 1
ATOM 686 O O . PRO A 1 83 ? 0.187 -6.955 -8.733 1.00 77.25 83 PRO A O 1
ATOM 689 N N . ALA A 1 84 ? -1.379 -6.854 -7.130 1.00 78.88 84 ALA A N 1
ATOM 690 C CA . ALA A 1 84 ? -0.853 -7.980 -6.363 1.00 78.88 84 ALA A CA 1
ATOM 691 C C . ALA A 1 84 ? -0.955 -9.315 -7.118 1.00 78.88 84 ALA A C 1
ATOM 693 O O . ALA A 1 84 ? -0.019 -10.110 -7.075 1.00 78.88 84 ALA A O 1
ATOM 694 N N . ILE A 1 85 ? -2.059 -9.556 -7.837 1.00 79.31 85 ILE A N 1
ATOM 695 C CA . ILE A 1 85 ? -2.225 -10.750 -8.682 1.00 79.31 85 ILE A CA 1
ATOM 696 C C . ILE A 1 85 ? -1.210 -10.742 -9.826 1.00 79.31 85 ILE A C 1
ATOM 698 O O . ILE A 1 85 ? -0.577 -11.763 -10.083 1.00 79.31 85 ILE A O 1
ATOM 702 N N . ILE A 1 86 ? -1.013 -9.592 -10.479 1.00 77.56 86 ILE A N 1
ATOM 703 C CA . ILE A 1 86 ? 0.001 -9.448 -11.532 1.00 77.56 86 ILE A CA 1
ATOM 704 C C . ILE A 1 86 ? 1.388 -9.758 -10.964 1.00 77.56 86 ILE A C 1
ATOM 706 O O . ILE A 1 86 ? 2.124 -10.550 -11.546 1.00 77.56 86 ILE A O 1
ATOM 710 N N . LEU A 1 87 ? 1.738 -9.192 -9.804 1.00 81.00 87 LEU A N 1
ATOM 711 C CA . LEU A 1 87 ? 3.040 -9.422 -9.179 1.00 81.00 87 LEU A CA 1
ATOM 712 C C . LEU A 1 87 ? 3.235 -10.882 -8.742 1.00 81.00 87 LEU A C 1
ATOM 714 O O . LEU A 1 87 ? 4.353 -11.393 -8.809 1.00 81.00 87 LEU A O 1
ATOM 718 N N . ALA A 1 88 ? 2.160 -11.576 -8.363 1.00 82.38 88 ALA A N 1
ATOM 719 C CA . ALA A 1 88 ? 2.196 -12.986 -7.985 1.00 82.38 88 ALA A CA 1
ATOM 720 C C . ALA A 1 88 ? 2.615 -13.920 -9.124 1.00 82.38 88 ALA A C 1
ATOM 722 O O . ALA A 1 88 ? 3.182 -14.979 -8.849 1.00 82.38 88 ALA A O 1
ATOM 723 N N . LEU A 1 89 ? 2.413 -13.514 -10.382 1.00 82.56 89 LEU A N 1
ATOM 724 C CA . LEU A 1 89 ? 2.913 -14.247 -11.549 1.00 82.56 89 LEU A CA 1
ATOM 725 C C . LEU A 1 89 ? 4.448 -14.250 -11.615 1.00 82.56 89 LEU A C 1
ATOM 727 O O . LEU A 1 89 ? 5.037 -15.196 -12.131 1.00 82.56 89 LEU A O 1
ATOM 731 N N . PHE A 1 90 ? 5.096 -13.220 -11.064 1.00 82.69 90 PHE A N 1
ATOM 732 C CA . PHE A 1 90 ? 6.553 -13.061 -11.077 1.00 82.69 90 PHE A CA 1
ATOM 733 C C . PHE A 1 90 ? 7.201 -13.477 -9.751 1.00 82.69 90 PHE A C 1
ATOM 735 O O . PHE A 1 90 ? 8.280 -14.063 -9.737 1.00 82.69 90 PHE A O 1
ATOM 742 N N . ILE A 1 91 ? 6.545 -13.193 -8.622 1.00 83.06 91 ILE A N 1
ATOM 743 C CA . ILE A 1 91 ? 7.066 -13.436 -7.275 1.00 83.06 91 ILE A CA 1
ATOM 744 C C . ILE A 1 91 ? 5.996 -14.163 -6.462 1.00 83.06 91 ILE A C 1
ATOM 746 O O . ILE A 1 91 ? 5.098 -13.541 -5.895 1.00 83.06 91 ILE A O 1
ATOM 750 N N . ARG A 1 92 ? 6.124 -15.488 -6.341 1.00 80.38 92 ARG A N 1
ATOM 751 C CA . ARG A 1 92 ? 5.121 -16.362 -5.694 1.00 80.38 92 ARG A CA 1
ATOM 752 C C . ARG A 1 92 ? 4.716 -15.913 -4.282 1.00 80.38 92 ARG A C 1
ATOM 754 O O . ARG A 1 92 ? 3.556 -16.027 -3.900 1.00 80.38 92 ARG A O 1
ATOM 761 N N . TRP A 1 93 ? 5.653 -15.356 -3.515 1.00 81.94 93 TRP A N 1
ATOM 762 C CA . TRP A 1 93 ? 5.429 -14.918 -2.131 1.00 81.94 93 TRP A CA 1
ATOM 763 C C . TRP A 1 93 ? 4.507 -13.696 -1.990 1.00 81.94 93 TRP A C 1
ATOM 765 O O . TRP A 1 93 ? 3.971 -13.446 -0.911 1.00 81.94 93 TRP A O 1
ATOM 775 N N . THR A 1 94 ? 4.279 -12.941 -3.065 1.00 82.94 94 THR A N 1
ATOM 776 C CA . THR A 1 94 ? 3.478 -11.703 -3.023 1.00 82.94 94 THR A CA 1
ATOM 777 C C . THR A 1 94 ? 1.990 -11.967 -2.826 1.00 82.94 94 THR A C 1
ATOM 779 O O . THR A 1 94 ? 1.299 -11.155 -2.206 1.00 82.94 94 THR A O 1
ATOM 782 N N . LEU A 1 95 ? 1.507 -13.133 -3.259 1.00 83.31 95 LEU A N 1
ATOM 783 C CA . LEU A 1 95 ? 0.133 -13.567 -3.028 1.00 83.31 95 LEU A CA 1
ATOM 784 C C . LEU A 1 95 ? -0.089 -13.882 -1.543 1.00 83.31 95 LEU A C 1
ATOM 786 O O . LEU A 1 95 ? -1.066 -13.422 -0.955 1.00 83.31 95 LEU A O 1
ATOM 790 N N . LEU A 1 96 ? 0.870 -14.572 -0.914 1.00 86.62 96 LEU A N 1
ATOM 791 C CA . LEU A 1 96 ? 0.852 -14.847 0.525 1.00 86.62 96 LEU A CA 1
ATOM 792 C C . LEU A 1 96 ? 0.899 -13.547 1.342 1.00 86.62 96 LEU A C 1
ATOM 794 O O . LEU A 1 96 ? 0.113 -13.377 2.275 1.00 86.62 96 LEU A O 1
ATOM 798 N N . TYR A 1 97 ? 1.770 -12.606 0.965 1.00 86.56 97 TYR A N 1
ATOM 799 C CA . TYR A 1 97 ? 1.824 -11.281 1.586 1.00 86.56 97 TYR A CA 1
ATOM 800 C C . TYR A 1 97 ? 0.471 -10.565 1.492 1.00 86.56 97 TYR A C 1
ATOM 802 O O . TYR A 1 97 ? -0.079 -10.137 2.503 1.00 86.56 97 TYR A O 1
ATOM 810 N N . SER A 1 98 ? -0.098 -10.493 0.289 1.00 86.88 98 SER A N 1
ATOM 811 C CA . SER A 1 98 ? -1.367 -9.806 0.025 1.00 86.88 98 SER A CA 1
ATOM 812 C C . SER A 1 98 ? -2.525 -10.412 0.811 1.00 86.88 98 SER A C 1
ATOM 814 O O . SER A 1 98 ? -3.288 -9.689 1.450 1.00 86.88 98 SER A O 1
ATOM 816 N N . ALA A 1 99 ? -2.615 -11.743 0.836 1.00 88.25 99 ALA A N 1
ATOM 817 C CA . ALA A 1 99 ? -3.604 -12.457 1.632 1.00 88.25 99 ALA A CA 1
ATOM 818 C C . ALA A 1 99 ? -3.438 -12.161 3.129 1.00 88.25 99 ALA A C 1
ATOM 820 O O . ALA A 1 99 ? -4.422 -11.906 3.821 1.00 88.25 99 ALA A O 1
ATOM 821 N N . THR A 1 100 ? -2.199 -12.125 3.623 1.00 90.50 100 THR A N 1
ATOM 822 C CA . THR A 1 100 ? -1.901 -11.834 5.030 1.00 90.50 100 THR A CA 1
ATOM 823 C C . THR A 1 100 ? -2.324 -10.415 5.409 1.00 90.50 100 THR A C 1
ATOM 825 O O . THR A 1 100 ? -3.049 -10.231 6.386 1.00 90.50 100 THR A O 1
ATOM 828 N N . VAL A 1 101 ? -1.943 -9.410 4.613 1.00 90.94 101 VAL A N 1
ATOM 829 C CA . VAL A 1 101 ? -2.331 -8.006 4.836 1.00 90.94 101 VAL A CA 1
ATOM 830 C C . VAL A 1 101 ? -3.852 -7.854 4.809 1.00 90.94 101 VAL A C 1
ATOM 832 O O . VAL A 1 101 ? -4.427 -7.214 5.695 1.00 90.94 101 VAL A O 1
ATOM 835 N N . PHE A 1 102 ? -4.518 -8.494 3.846 1.00 91.12 102 PHE A N 1
ATOM 836 C CA . PHE A 1 102 ? -5.970 -8.452 3.728 1.00 91.12 102 PHE A CA 1
ATOM 837 C C . PHE A 1 102 ? -6.676 -9.079 4.937 1.00 91.12 102 PHE A C 1
ATOM 839 O O . PHE A 1 102 ? -7.548 -8.454 5.546 1.00 91.12 102 PHE A O 1
ATOM 846 N N . LEU A 1 103 ? -6.276 -10.293 5.329 1.00 92.56 103 LEU A N 1
ATOM 847 C CA . LEU A 1 103 ? -6.873 -1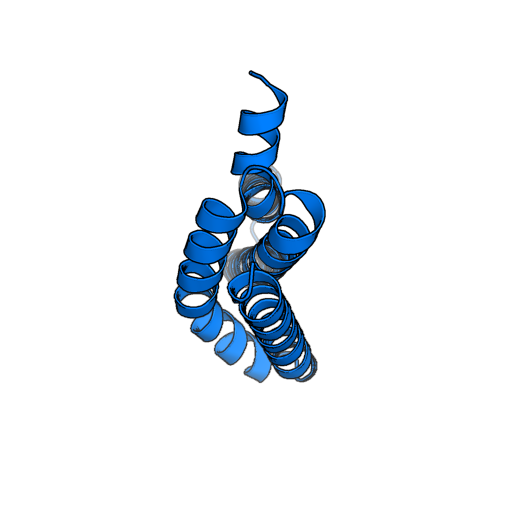1.012 6.454 1.00 92.56 103 LEU A CA 1
ATOM 848 C C . LEU A 1 103 ? -6.665 -10.268 7.774 1.00 92.56 103 LEU A C 1
ATOM 850 O O . LEU A 1 103 ? -7.622 -10.092 8.529 1.00 92.56 103 LEU A O 1
ATOM 854 N N . ILE A 1 104 ? -5.452 -9.776 8.038 1.00 92.69 104 ILE A N 1
ATOM 855 C CA . ILE A 1 104 ? -5.158 -9.008 9.254 1.00 92.69 104 ILE A CA 1
ATOM 856 C C . ILE A 1 104 ? -6.017 -7.739 9.304 1.00 92.69 104 ILE A C 1
ATOM 858 O O . ILE A 1 104 ? -6.643 -7.462 10.331 1.00 92.69 104 ILE A O 1
ATOM 862 N N . GLY A 1 105 ? -6.112 -6.996 8.196 1.00 89.25 105 GLY A N 1
ATOM 863 C CA . GLY A 1 105 ? -6.958 -5.806 8.117 1.00 89.25 105 GLY A CA 1
ATOM 864 C C . GLY A 1 105 ? -8.433 -6.110 8.402 1.00 89.25 105 GLY A C 1
ATOM 865 O O . GLY A 1 105 ? -9.069 -5.406 9.191 1.00 89.25 105 GLY A O 1
ATOM 866 N N . LEU A 1 106 ? -8.970 -7.206 7.852 1.00 91.44 106 LEU A N 1
ATOM 867 C CA . LEU A 1 106 ? -10.338 -7.652 8.136 1.00 91.44 106 LEU A CA 1
ATOM 868 C C . LEU A 1 106 ? -10.546 -8.033 9.605 1.00 91.44 106 LEU A C 1
ATOM 870 O O . LEU A 1 106 ? -11.551 -7.632 10.199 1.00 91.44 106 LEU A O 1
ATOM 874 N N . VAL A 1 107 ? -9.610 -8.773 10.204 1.00 91.81 107 VAL A N 1
ATOM 875 C CA . VAL A 1 107 ? -9.674 -9.170 11.619 1.00 91.81 107 VAL A CA 1
ATOM 876 C C . VAL A 1 107 ? -9.705 -7.936 12.521 1.00 91.81 107 VAL A C 1
ATOM 878 O O . VAL A 1 107 ? -10.558 -7.847 13.406 1.00 91.81 107 VAL A O 1
ATOM 881 N N . ILE A 1 108 ? -8.840 -6.950 12.269 1.00 89.19 108 ILE A N 1
ATOM 882 C CA . ILE A 1 108 ? -8.793 -5.699 13.041 1.00 89.19 108 ILE A CA 1
ATOM 883 C C . ILE A 1 108 ? -10.095 -4.911 12.886 1.00 89.19 108 ILE A C 1
ATOM 885 O O . ILE A 1 108 ? -10.635 -4.417 13.880 1.00 89.19 108 ILE A O 1
ATOM 889 N N . ILE A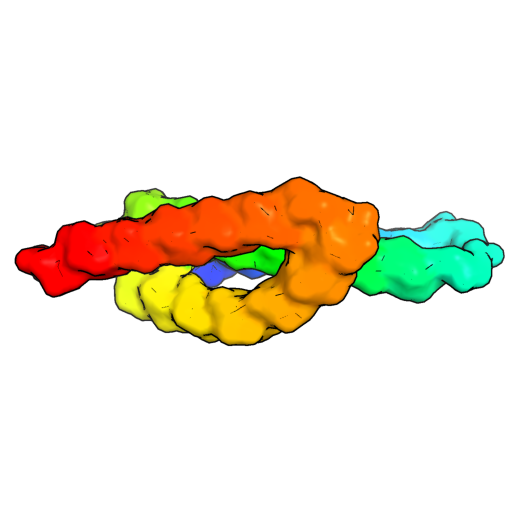 1 109 ? -10.626 -4.812 11.662 1.00 88.94 109 ILE A N 1
ATOM 890 C CA . ILE A 1 109 ? -11.891 -4.115 11.414 1.00 88.94 109 ILE A CA 1
ATOM 891 C C . ILE A 1 109 ? -13.041 -4.803 12.151 1.00 88.94 109 ILE A C 1
ATOM 893 O O . ILE A 1 109 ? -13.862 -4.119 12.756 1.00 88.94 109 ILE A O 1
ATOM 897 N N . LYS A 1 110 ? -13.106 -6.139 12.116 1.00 87.38 110 LYS A N 1
ATOM 898 C CA . LYS A 1 110 ? -14.161 -6.916 12.778 1.00 87.38 110 LYS A CA 1
ATOM 899 C C . LYS A 1 110 ? -14.078 -6.794 14.299 1.00 87.38 110 LYS A C 1
ATOM 901 O O . LYS A 1 110 ? -15.102 -6.556 14.929 1.00 87.38 110 LYS A O 1
ATOM 906 N N . LYS A 1 111 ? -12.874 -6.886 14.877 1.00 86.38 111 LYS A N 1
ATOM 907 C CA . LYS A 1 111 ? -12.649 -6.780 16.329 1.00 86.38 111 LYS A CA 1
ATOM 908 C C . LYS A 1 111 ? -13.072 -5.420 16.892 1.00 86.38 111 LYS A C 1
ATOM 910 O O . LYS A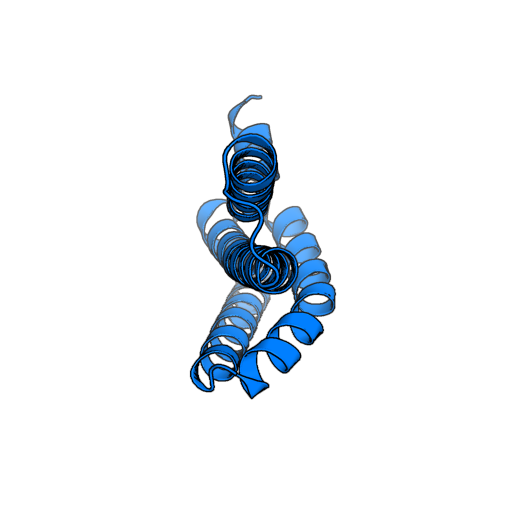 1 111 ? -13.648 -5.364 17.969 1.00 86.38 111 LYS A O 1
ATOM 915 N N . ASN A 1 112 ? -12.827 -4.339 16.155 1.00 80.69 112 ASN A N 1
ATOM 916 C CA . ASN A 1 112 ? -13.168 -2.978 16.586 1.00 80.69 112 ASN A CA 1
ATOM 917 C C . ASN A 1 112 ? -14.567 -2.516 16.134 1.00 80.69 112 ASN A C 1
ATOM 919 O O . ASN A 1 112 ? -14.947 -1.392 16.417 1.00 80.69 112 ASN A O 1
ATOM 923 N N . LYS A 1 113 ? -15.340 -3.352 15.424 1.00 61.41 113 LYS A N 1
ATOM 924 C CA . LYS A 1 113 ? -16.740 -3.064 15.049 1.00 61.41 113 LYS A CA 1
ATOM 925 C C . LYS A 1 113 ? -17.735 -3.322 16.191 1.00 61.41 113 LYS A C 1
ATOM 927 O O . LYS A 1 113 ? -18.910 -3.019 16.028 1.00 61.41 113 LYS A O 1
ATOM 932 N N . ILE A 1 114 ? -17.273 -3.971 17.262 1.00 52.00 114 ILE A N 1
ATOM 933 C CA . ILE A 1 114 ? -18.068 -4.393 18.427 1.00 52.00 114 ILE A CA 1
ATOM 934 C C . ILE A 1 114 ? -18.047 -3.315 19.536 1.00 52.00 114 ILE A C 1
ATOM 936 O O . ILE A 1 114 ? -18.779 -3.439 20.511 1.00 52.00 114 ILE A O 1
ATOM 940 N N . TYR A 1 115 ? -17.266 -2.243 19.365 1.00 41.69 115 TYR A N 1
ATOM 941 C CA . TYR A 1 115 ? -17.233 -1.075 20.250 1.00 41.69 115 TYR A CA 1
ATOM 942 C C . TYR A 1 115 ? -17.812 0.158 19.559 1.00 41.69 115 TYR A C 1
ATOM 944 O O . TYR A 1 115 ? -17.547 0.324 18.343 1.00 41.69 115 TYR A O 1
#

pLDDT: mean 84.87, std 9.17, range [41.69, 94.0]